Protein AF-A0A7C4EXD9-F1 (afdb_monomer)

Structure (mmCIF, N/CA/C/O backbone):
data_AF-A0A7C4EXD9-F1
#
_entry.id   AF-A0A7C4EXD9-F1
#
loop_
_atom_site.group_PDB
_atom_site.id
_atom_site.type_symbol
_atom_site.label_atom_id
_atom_site.label_alt_id
_atom_site.label_comp_id
_atom_site.label_asym_id
_atom_site.label_entity_id
_atom_site.label_seq_id
_atom_site.pdbx_PDB_ins_code
_atom_site.Cartn_x
_atom_site.Cartn_y
_atom_site.Cartn_z
_atom_site.occupancy
_atom_site.B_iso_or_equiv
_atom_site.auth_seq_id
_atom_site.auth_comp_id
_atom_site.auth_asym_id
_atom_site.auth_atom_id
_atom_site.pdbx_PDB_model_num
ATOM 1 N N . MET A 1 1 ? -4.138 -5.862 -4.490 1.00 87.44 1 MET A N 1
ATOM 2 C CA . MET A 1 1 ? -4.386 -6.442 -3.145 1.00 87.44 1 MET A CA 1
ATOM 3 C C . MET A 1 1 ? -4.670 -5.392 -2.065 1.00 87.44 1 MET A C 1
ATOM 5 O O . MET A 1 1 ? -4.070 -4.318 -2.054 1.00 87.44 1 MET A O 1
ATOM 9 N N . ARG A 1 2 ? -5.552 -5.699 -1.103 1.00 92.75 2 ARG A N 1
ATOM 10 C CA . ARG A 1 2 ? -5.814 -4.835 0.063 1.00 92.75 2 ARG A CA 1
ATOM 11 C C . ARG A 1 2 ? -4.881 -5.197 1.221 1.00 92.75 2 ARG A C 1
ATOM 13 O O . ARG A 1 2 ? -4.706 -6.368 1.535 1.00 92.75 2 ARG A O 1
ATOM 20 N N . CYS A 1 3 ? -4.272 -4.194 1.851 1.00 94.56 3 CYS A N 1
ATOM 21 C CA . CYS A 1 3 ? -3.381 -4.398 2.990 1.00 94.56 3 CYS A CA 1
ATOM 22 C C . CYS A 1 3 ? -4.185 -4.876 4.212 1.00 94.56 3 CYS A C 1
ATOM 24 O O . CYS A 1 3 ? -5.084 -4.148 4.638 1.00 94.56 3 CYS A O 1
ATOM 26 N N . PRO A 1 4 ? -3.840 -6.021 4.829 1.00 92.62 4 PRO A N 1
ATOM 27 C CA . PRO A 1 4 ? -4.570 -6.541 5.987 1.00 92.62 4 PRO A CA 1
ATOM 28 C C . PRO A 1 4 ? -4.345 -5.713 7.260 1.00 92.62 4 PRO A C 1
ATOM 30 O O . PRO A 1 4 ? -5.119 -5.807 8.200 1.00 92.62 4 PRO A O 1
ATOM 33 N N . TYR A 1 5 ? -3.302 -4.878 7.294 1.00 94.69 5 TYR A N 1
ATOM 34 C CA . TYR A 1 5 ? -2.952 -4.090 8.477 1.00 94.69 5 TYR A CA 1
ATOM 35 C C . TYR A 1 5 ? -3.623 -2.718 8.535 1.00 94.69 5 TYR A C 1
ATOM 37 O O . TYR A 1 5 ? -3.873 -2.210 9.619 1.00 94.69 5 TYR A O 1
ATOM 45 N N . CYS A 1 6 ? -3.862 -2.077 7.388 1.00 96.62 6 CYS A N 1
ATOM 46 C CA . CYS A 1 6 ? -4.410 -0.714 7.351 1.00 96.62 6 CYS 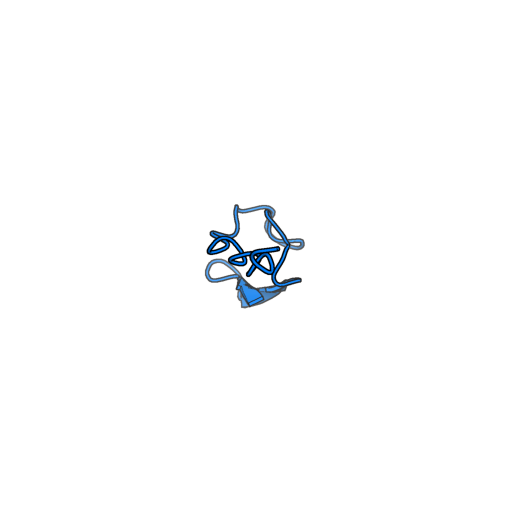A CA 1
ATOM 47 C C . CYS A 1 6 ? -5.541 -0.515 6.337 1.00 96.62 6 CYS A C 1
ATOM 49 O O . CYS A 1 6 ? -6.020 0.604 6.166 1.00 96.62 6 CYS A O 1
ATOM 51 N N . GLY A 1 7 ? -5.922 -1.563 5.603 1.00 95.19 7 GLY A N 1
ATOM 52 C CA . GLY A 1 7 ? -7.002 -1.517 4.622 1.00 95.19 7 GLY A CA 1
ATOM 53 C C . GLY A 1 7 ? -6.681 -0.765 3.327 1.00 95.19 7 GLY A C 1
ATOM 54 O O . GLY A 1 7 ? -7.563 -0.657 2.480 1.00 95.19 7 GLY A O 1
ATOM 55 N N . ALA A 1 8 ? -5.459 -0.256 3.137 1.00 96.88 8 ALA A N 1
ATOM 56 C CA . ALA A 1 8 ? -5.082 0.460 1.918 1.00 96.88 8 ALA A CA 1
ATOM 57 C C . ALA A 1 8 ? -4.999 -0.472 0.699 1.00 96.88 8 ALA A C 1
ATOM 59 O O . ALA A 1 8 ? -4.507 -1.598 0.794 1.00 96.88 8 ALA A O 1
ATOM 60 N N . GLU A 1 9 ? -5.415 0.024 -0.462 1.00 96.38 9 GLU A N 1
ATOM 61 C CA . GLU A 1 9 ? -5.270 -0.686 -1.730 1.00 96.38 9 GLU A CA 1
ATOM 62 C C . GLU A 1 9 ? -3.847 -0.547 -2.293 1.00 96.38 9 GLU A C 1
ATOM 64 O O . GLU A 1 9 ? -3.292 0.557 -2.383 1.00 96.38 9 GLU A O 1
ATOM 69 N N . ASN A 1 10 ? -3.256 -1.682 -2.663 1.00 94.19 10 ASN A N 1
ATOM 70 C CA . ASN A 1 10 ? -1.906 -1.812 -3.198 1.00 94.19 10 ASN A CA 1
ATOM 71 C C . ASN A 1 10 ? -1.913 -2.659 -4.476 1.00 94.19 10 ASN A C 1
ATOM 73 O O . ASN A 1 10 ? -2.805 -3.482 -4.676 1.00 94.19 10 ASN A O 1
ATOM 77 N N . LYS A 1 11 ? -0.884 -2.491 -5.313 1.00 91.94 11 LYS A N 1
ATOM 78 C CA . LYS A 1 11 ? -0.654 -3.359 -6.478 1.00 91.94 11 LYS A CA 1
ATOM 79 C C . LYS A 1 11 ? -0.430 -4.799 -6.015 1.00 91.94 11 LYS A C 1
ATOM 81 O O . LYS A 1 11 ? 0.164 -5.008 -4.962 1.00 91.94 11 LYS A O 1
ATOM 86 N N . ASP A 1 12 ? -0.859 -5.782 -6.793 1.00 87.44 12 ASP A N 1
ATOM 87 C CA . ASP A 1 12 ? -0.691 -7.205 -6.450 1.00 87.44 12 ASP A CA 1
ATOM 88 C C . ASP A 1 12 ? 0.776 -7.656 -6.438 1.00 87.44 12 ASP A C 1
ATOM 90 O O . ASP A 1 12 ? 1.133 -8.597 -5.740 1.00 87.44 12 ASP A O 1
ATOM 94 N N . THR A 1 13 ? 1.648 -6.921 -7.131 1.00 86.69 13 THR A N 1
ATOM 95 C CA . THR A 1 13 ? 3.106 -7.112 -7.121 1.00 86.69 13 THR A CA 1
ATOM 96 C C . THR A 1 13 ? 3.829 -6.297 -6.043 1.00 86.69 13 THR A C 1
ATOM 98 O O . THR A 1 13 ? 5.056 -6.352 -5.945 1.00 86.69 13 THR A O 1
ATOM 101 N N . ALA A 1 14 ? 3.115 -5.497 -5.242 1.00 91.31 14 ALA A N 1
ATOM 102 C CA . ALA A 1 14 ? 3.743 -4.667 -4.220 1.00 91.31 14 ALA A CA 1
ATOM 103 C C . ALA A 1 14 ? 4.259 -5.529 -3.061 1.00 91.31 14 ALA A C 1
ATOM 105 O O . ALA A 1 14 ? 3.486 -6.212 -2.397 1.00 91.31 14 ALA A O 1
ATOM 106 N N . ARG A 1 15 ? 5.562 -5.431 -2.767 1.00 91.25 15 ARG A N 1
ATOM 107 C CA . ARG A 1 15 ? 6.178 -6.090 -1.600 1.00 91.25 15 ARG A CA 1
ATOM 108 C C . ARG A 1 15 ? 5.861 -5.391 -0.275 1.00 91.25 15 ARG A C 1
ATOM 110 O O . ARG A 1 15 ? 5.830 -6.036 0.76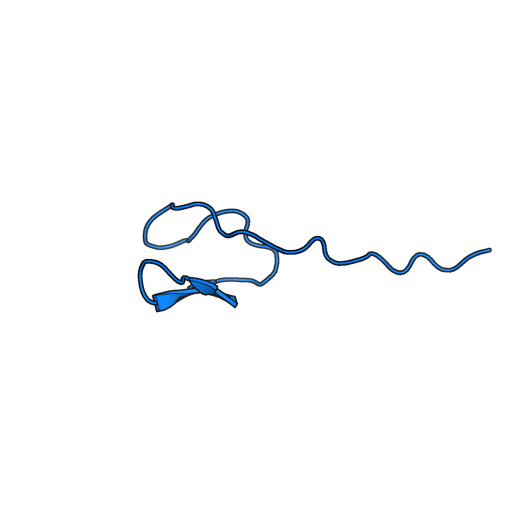3 1.00 91.25 15 ARG A O 1
ATOM 117 N N . PHE A 1 16 ? 5.596 -4.083 -0.308 1.00 94.75 16 PHE A N 1
ATOM 118 C CA . PHE A 1 16 ? 5.309 -3.266 0.875 1.00 94.75 16 PHE A CA 1
ATOM 119 C C . PHE A 1 16 ? 4.077 -2.389 0.657 1.00 94.75 16 PHE A C 1
ATOM 121 O O . PHE A 1 16 ? 3.785 -1.954 -0.459 1.00 94.75 16 PHE A O 1
ATOM 128 N N . CYS A 1 17 ? 3.361 -2.088 1.739 1.00 96.25 17 CYS A N 1
ATOM 129 C CA . CYS A 1 17 ? 2.195 -1.219 1.707 1.00 96.25 17 CYS A CA 1
ATOM 130 C C . CYS A 1 17 ? 2.605 0.236 1.474 1.00 96.25 17 CYS A C 1
ATOM 132 O O . CYS A 1 17 ? 3.349 0.810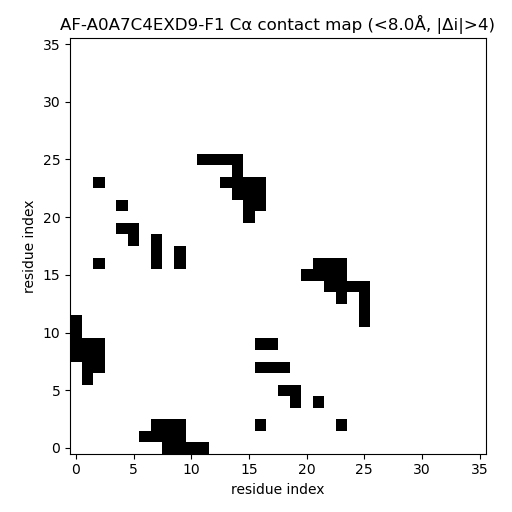 2.269 1.00 96.25 17 CYS A O 1
ATOM 134 N N . LYS A 1 18 ? 2.020 0.884 0.463 1.00 96.44 18 LYS A N 1
ATOM 135 C CA . LYS A 1 18 ? 2.295 2.292 0.130 1.00 96.44 18 LYS A CA 1
ATOM 136 C C . LYS A 1 18 ? 1.942 3.282 1.247 1.00 96.44 18 LYS A C 1
ATOM 138 O O . LYS A 1 18 ? 2.431 4.402 1.245 1.00 96.44 18 LYS A O 1
ATOM 143 N N . LYS A 1 19 ? 1.056 2.885 2.172 1.00 97.69 19 LYS A N 1
ATOM 144 C CA . LYS A 1 19 ? 0.549 3.746 3.252 1.00 97.69 19 LYS A CA 1
ATOM 145 C C . LYS A 1 19 ? 1.245 3.486 4.586 1.00 97.69 19 LYS A C 1
ATOM 147 O O . LYS A 1 19 ? 1.756 4.412 5.194 1.00 97.69 19 LYS A O 1
ATOM 152 N N . CYS A 1 20 ? 1.243 2.238 5.061 1.00 97.31 20 CYS A N 1
ATOM 153 C CA . CYS A 1 20 ? 1.790 1.897 6.383 1.00 97.31 20 CYS A CA 1
ATOM 154 C C . CYS A 1 20 ? 3.191 1.272 6.339 1.00 97.31 20 CYS A C 1
ATOM 156 O O . CYS A 1 20 ? 3.733 0.944 7.388 1.00 97.31 20 CYS A O 1
ATOM 158 N N . ARG A 1 21 ? 3.761 1.070 5.143 1.00 95.69 21 ARG A N 1
ATOM 159 C CA . ARG A 1 21 ? 5.088 0.476 4.896 1.00 95.69 21 ARG A CA 1
ATOM 160 C C . ARG A 1 21 ? 5.322 -0.941 5.437 1.00 95.69 21 ARG A C 1
ATOM 162 O 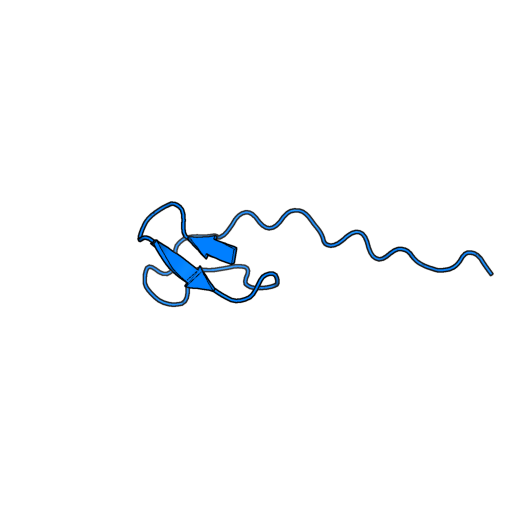O . ARG A 1 21 ? 6.424 -1.451 5.289 1.00 95.69 21 ARG A O 1
ATOM 169 N N . LYS A 1 22 ? 4.304 -1.611 5.991 1.00 95.44 22 LYS A N 1
ATOM 170 C CA . LYS A 1 22 ? 4.378 -3.039 6.340 1.00 95.44 22 LYS A CA 1
ATOM 171 C C . LYS A 1 22 ? 4.513 -3.908 5.096 1.00 95.44 22 LYS A C 1
ATOM 173 O O . LYS A 1 22 ? 3.961 -3.578 4.043 1.00 95.44 22 LYS A O 1
ATOM 178 N N . GLU A 1 23 ? 5.202 -5.028 5.255 1.00 94.50 23 GLU A N 1
ATOM 179 C CA . GLU A 1 23 ? 5.327 -6.054 4.228 1.00 94.50 23 GLU A CA 1
ATOM 180 C C . GLU A 1 23 ? 3.963 -6.624 3.851 1.00 94.50 23 GLU A C 1
ATOM 182 O O . GLU A 1 23 ? 3.089 -6.872 4.688 1.00 94.50 23 GLU A O 1
ATOM 187 N N . LEU A 1 24 ? 3.777 -6.786 2.552 1.00 91.56 24 LEU A N 1
ATOM 188 C CA . LEU A 1 24 ? 2.629 -7.433 1.960 1.00 91.56 24 LEU A CA 1
ATOM 189 C C . LEU A 1 24 ? 3.095 -8.821 1.542 1.00 91.56 24 LEU A C 1
ATOM 191 O O . LEU A 1 24 ? 3.938 -8.960 0.657 1.00 91.56 24 LEU A O 1
ATOM 195 N N . ILE A 1 25 ? 2.565 -9.847 2.206 1.00 79.69 25 ILE A N 1
ATOM 196 C CA . ILE A 1 25 ? 2.845 -11.240 1.863 1.00 79.69 25 ILE A CA 1
ATOM 197 C C . ILE A 1 25 ? 2.183 -11.495 0.506 1.00 79.69 25 ILE A C 1
ATOM 199 O O . ILE A 1 25 ? 0.983 -11.753 0.422 1.00 79.69 25 ILE A O 1
ATOM 203 N N . SER A 1 26 ? 2.950 -11.334 -0.569 1.00 67.69 26 SER A N 1
ATOM 204 C CA . SER A 1 26 ? 2.514 -11.675 -1.918 1.00 67.69 26 SER A CA 1
ATOM 205 C C . SER A 1 26 ? 2.822 -13.148 -2.142 1.00 67.69 26 SER A C 1
ATOM 207 O O . SER A 1 26 ? 3.963 -13.592 -2.031 1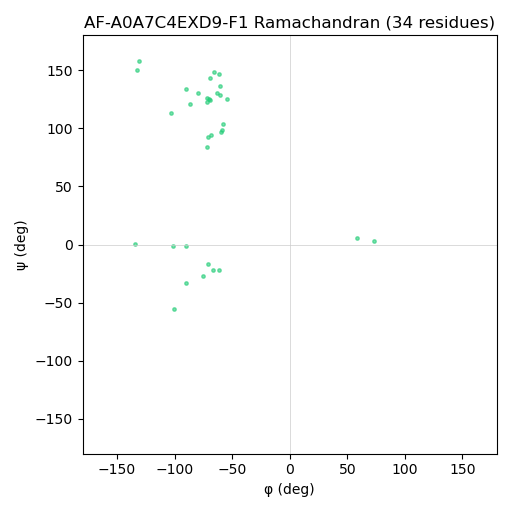.00 67.69 26 SER A O 1
ATOM 209 N N . LYS A 1 27 ? 1.782 -13.933 -2.433 1.00 58.59 27 LYS A N 1
ATOM 210 C CA . LYS A 1 27 ? 1.969 -15.274 -2.987 1.00 58.59 27 LYS A CA 1
ATOM 211 C C . LYS A 1 27 ? 2.715 -15.074 -4.314 1.00 58.59 27 LYS A C 1
ATOM 213 O O . LYS A 1 27 ? 2.275 -14.210 -5.078 1.00 58.59 27 LYS A O 1
ATOM 218 N N . PRO A 1 28 ? 3.840 -15.768 -4.573 1.00 59.31 28 PRO A N 1
ATOM 219 C CA . PRO A 1 28 ? 4.577 -15.559 -5.809 1.00 59.31 28 PRO A CA 1
ATOM 220 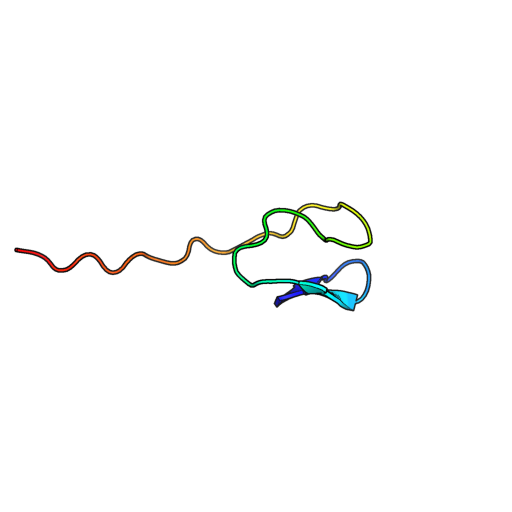C C . PRO A 1 28 ? 3.599 -15.769 -6.960 1.00 59.31 28 PRO A C 1
ATOM 222 O O . PRO A 1 28 ? 2.897 -16.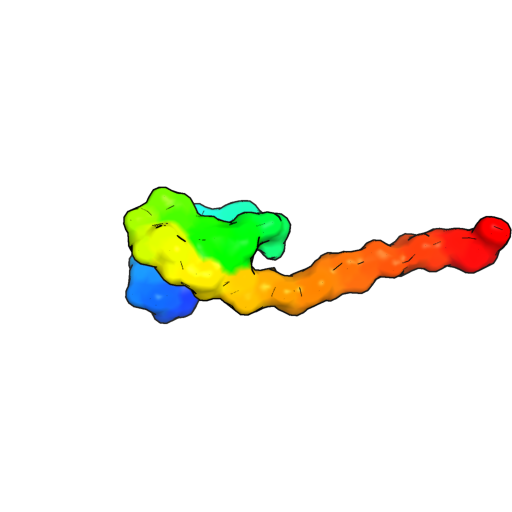782 -7.000 1.00 59.31 28 PRO A O 1
ATOM 225 N N . ALA A 1 29 ? 3.494 -14.768 -7.838 1.00 62.28 29 ALA A N 1
ATOM 226 C CA . ALA A 1 29 ? 2.831 -14.944 -9.114 1.00 62.28 29 ALA A CA 1
ATOM 227 C C . ALA A 1 29 ? 3.595 -16.076 -9.788 1.00 62.28 29 ALA A C 1
ATOM 229 O O . ALA A 1 29 ? 4.752 -15.900 -10.165 1.00 62.28 29 ALA A O 1
ATOM 230 N N . VAL A 1 30 ? 2.987 -17.260 -9.792 1.00 57.59 30 VAL A N 1
ATOM 231 C CA . VAL A 1 30 ? 3.498 -18.423 -10.497 1.00 57.59 30 VAL A CA 1
ATOM 232 C C . VAL A 1 30 ? 3.552 -17.978 -11.946 1.00 57.59 30 VAL A C 1
ATOM 234 O O . VAL A 1 30 ? 2.526 -17.916 -12.624 1.00 57.59 30 VAL A O 1
ATOM 237 N N . VAL A 1 31 ? 4.739 -17.548 -12.367 1.00 60.81 31 VAL A N 1
ATOM 238 C CA . VAL A 1 31 ? 5.090 -17.390 -13.765 1.00 60.81 31 VAL A CA 1
ATOM 239 C C . VAL A 1 31 ? 4.898 -18.780 -14.347 1.00 60.81 31 VAL A C 1
ATOM 241 O O . VAL A 1 31 ? 5.662 -19.704 -14.093 1.00 60.81 31 VAL A O 1
ATOM 244 N N . SER A 1 32 ? 3.748 -18.967 -14.984 1.00 65.12 32 SER A N 1
ATOM 245 C CA . SER A 1 32 ? 3.469 -20.140 -15.795 1.00 65.12 32 SER A CA 1
ATOM 246 C C . SER A 1 32 ? 4.323 -19.961 -17.039 1.00 65.12 32 SER A C 1
ATOM 248 O O . SER A 1 32 ? 3.906 -19.358 -18.023 1.00 65.12 32 SER A O 1
ATOM 250 N N . GLU A 1 33 ? 5.579 -20.375 -16.922 1.00 66.81 33 GLU A N 1
ATOM 251 C CA . GLU A 1 33 ? 6.521 -20.434 -18.028 1.00 66.81 33 GLU A CA 1
ATOM 252 C C . GLU A 1 33 ? 5.977 -21.446 -19.052 1.00 66.81 33 GLU A C 1
ATOM 254 O O . GLU A 1 33 ? 5.577 -22.547 -18.654 1.00 66.81 33 GLU A O 1
ATOM 259 N N . PRO A 1 34 ? 5.893 -21.118 -20.353 1.00 74.81 34 PRO A N 1
ATOM 260 C CA . PRO A 1 34 ? 5.576 -22.123 -21.350 1.00 74.81 34 PRO A CA 1
ATOM 261 C C . PRO A 1 34 ? 6.773 -23.068 -21.477 1.00 74.81 34 PRO A C 1
ATOM 263 O O . PRO A 1 34 ? 7.893 -22.626 -21.713 1.00 74.81 34 PRO A O 1
ATOM 266 N N . LEU A 1 35 ? 6.519 -24.365 -21.318 1.00 68.31 35 LEU A N 1
ATOM 267 C CA . LEU A 1 35 ? 7.480 -25.431 -21.571 1.00 68.31 35 LEU A CA 1
ATOM 268 C C . LEU A 1 35 ? 7.701 -25.549 -23.096 1.00 68.31 35 LEU A C 1
ATOM 270 O O . LEU A 1 35 ? 6.925 -26.232 -23.769 1.00 68.31 35 LEU A O 1
ATOM 274 N N . TRP A 1 36 ? 8.709 -24.864 -23.641 1.00 70.06 36 TRP A N 1
ATOM 275 C CA . TRP A 1 36 ? 9.322 -25.170 -24.941 1.00 70.06 36 TRP A CA 1
ATOM 276 C 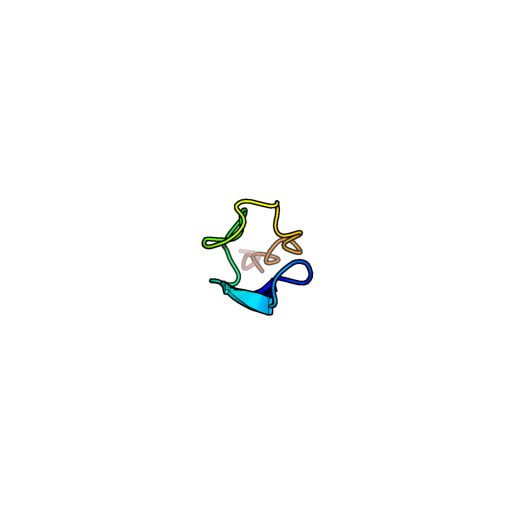C . TRP A 1 36 ? 10.815 -24.848 -24.936 1.00 70.06 36 TRP A C 1
ATOM 278 O O . TRP A 1 36 ? 11.206 -23.845 -24.300 1.00 70.06 36 TRP A O 1
#

Sequence (36 aa):
MRCPYCGAENKDTARFCKKCRKELISKPAVVSEPLW

Nearest PDB structures (foldseek):
  3gj8-assembly2_D  TM=8.616E-01  e=7.130E-01  Rattus norvegicus
  3b0a-assembly2_E  TM=6.814E-01  e=3.262E-01  Mus musculus
  3b08-assembly1_B  TM=6.830E-01  e=8.337E-01  Mus musculus
  3b08-assembly3_H  TM=6.928E-01  e=1.333E+00  Mus musculus
  7yui-assembly1_B  TM=6.968E-01 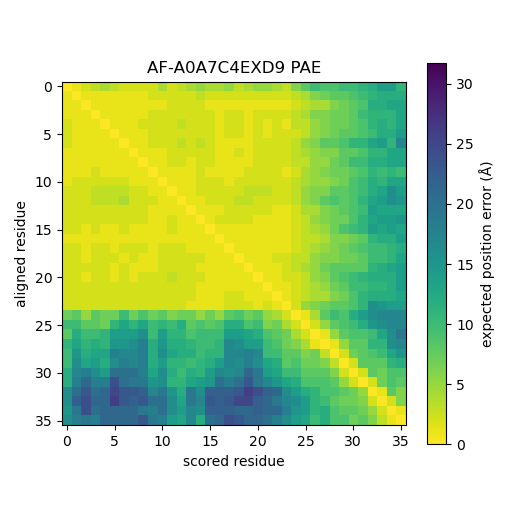 e=1.233E+00  Homo sapiens

Mean predicted aligned error: 6.75 Å

pLDDT: mean 84.46, std 13.86, range [57.59, 97.69]

Solvent-accessible surface area (backbone atoms only — not comparable to full-atom values): 2528 Å² total; per-residue (Å²): 74,68,39,90,88,77,66,49,82,42,60,71,84,38,59,48,37,91,83,81,62,46,76,39,91,56,77,76,80,75,77,79,72,79,93,123

Radius of gyration: 12.54 Å; Cα contacts (8 Å, |Δi|>4): 37; chains: 1; bounding box: 16×29×33 Å

Foldseek 3Di:
DADPPPRDDDDLPDQADPPPRHGDPRDPPPPPDDDD

Secondary structure (DSSP, 8-state):
-B-TTT--B--TT-SB-TTT--B--PPP--------